Protein AF-A0A6I8LQN5-F1 (afdb_monomer_lite)

pLDDT: mean 91.82, std 5.43, range [66.44, 97.25]

Secondary structure (DSSP, 8-state):
-GGGGTTT--------SS-TTS-EEEEE-TTS-EEEEEESS--HHHHHHHHHHHH-S--

Organism: NCBI:txid2606593

Sequence (59 aa):
MAAEWGSRVRVETARPLAFPDQRLAALVRPDGYLAWASVGELDENDLREAMTTWLGPAG

Structure (mmCIF, N/CA/C/O backbone):
data_AF-A0A6I8LQN5-F1
#
_entry.id   AF-A0A6I8LQN5-F1
#
loop_
_atom_site.group_PDB
_atom_site.id
_atom_site.type_symbol
_atom_site.label_atom_id
_atom_site.label_alt_id
_atom_site.label_comp_id
_atom_site.label_asym_id
_atom_site.label_entity_id
_atom_site.label_seq_id
_atom_site.pdbx_PDB_ins_code
_atom_site.Cartn_x
_atom_site.Cartn_y
_atom_site.Cartn_z
_atom_site.occupancy
_atom_site.B_iso_or_equiv
_atom_site.auth_seq_id
_atom_site.auth_comp_id
_atom_site.auth_asym_id
_atom_site.auth_atom_id
_atom_site.pdbx_PDB_model_num
ATOM 1 N N . MET A 1 1 ? 3.421 -4.037 10.426 1.00 66.44 1 MET A N 1
ATOM 2 C CA . MET A 1 1 ? 3.157 -4.770 9.160 1.00 66.44 1 MET A CA 1
ATOM 3 C C . MET A 1 1 ? 1.746 -4.442 8.691 1.00 66.44 1 MET A C 1
ATOM 5 O O . MET A 1 1 ? 0.905 -4.178 9.537 1.00 66.44 1 MET A O 1
ATOM 9 N N . ALA A 1 2 ? 1.440 -4.521 7.388 1.00 75.44 2 ALA A N 1
ATOM 10 C CA . ALA A 1 2 ? 0.107 -4.176 6.864 1.00 75.44 2 ALA A CA 1
ATOM 11 C C . ALA A 1 2 ? -1.067 -4.930 7.529 1.00 75.44 2 ALA A C 1
ATOM 13 O O . ALA A 1 2 ? -2.189 -4.431 7.551 1.00 75.44 2 ALA A O 1
ATOM 14 N N . ALA A 1 3 ? -0.796 -6.100 8.118 1.00 81.88 3 ALA A N 1
ATOM 15 C CA . ALA A 1 3 ? -1.747 -6.877 8.910 1.00 81.88 3 ALA A CA 1
ATOM 16 C C . ALA A 1 3 ? -2.422 -6.075 10.042 1.00 81.88 3 ALA A C 1
ATOM 18 O O . ALA A 1 3 ? -3.578 -6.336 10.357 1.00 81.88 3 ALA A O 1
ATOM 19 N N . GLU A 1 4 ? -1.743 -5.071 10.604 1.00 88.06 4 GLU A N 1
ATOM 20 C CA . GLU A 1 4 ? -2.278 -4.198 11.666 1.00 88.06 4 GLU A CA 1
ATOM 21 C C . GLU A 1 4 ? -3.376 -3.239 11.157 1.00 88.06 4 GLU A C 1
ATOM 23 O O . GLU A 1 4 ? -4.056 -2.585 11.938 1.00 88.06 4 GLU A O 1
ATOM 28 N N . TRP A 1 5 ? -3.580 -3.161 9.838 1.00 93.50 5 TRP A N 1
ATOM 29 C CA . TRP A 1 5 ? -4.707 -2.475 9.198 1.00 93.50 5 TRP A CA 1
ATOM 30 C C . TRP A 1 5 ? -5.659 -3.466 8.521 1.00 93.50 5 TRP A C 1
ATOM 32 O O . TRP A 1 5 ? -6.426 -3.079 7.640 1.00 93.50 5 TRP A O 1
ATOM 42 N N . GLY A 1 6 ? -5.630 -4.749 8.897 1.00 90.00 6 GLY A N 1
ATOM 43 C CA . GLY A 1 6 ? -6.339 -5.826 8.195 1.00 90.00 6 GLY A CA 1
ATOM 44 C C . GLY A 1 6 ? -7.862 -5.655 8.086 1.00 90.00 6 GLY A C 1
ATOM 45 O O . GLY A 1 6 ? -8.483 -6.265 7.223 1.00 90.00 6 GLY A O 1
ATOM 46 N N . SER A 1 7 ? -8.475 -4.794 8.906 1.00 91.75 7 SER A N 1
ATOM 47 C CA . SER A 1 7 ? -9.895 -4.420 8.786 1.00 91.75 7 SER A CA 1
ATOM 48 C C . SER A 1 7 ? -10.184 -3.392 7.680 1.00 91.75 7 SER A C 1
ATOM 50 O O . SER A 1 7 ? -11.335 -3.227 7.282 1.00 91.75 7 SER A O 1
ATOM 52 N N . ARG A 1 8 ? -9.155 -2.693 7.185 1.00 93.50 8 ARG A N 1
ATOM 53 C CA . ARG A 1 8 ? -9.238 -1.589 6.208 1.00 93.50 8 ARG A CA 1
ATOM 54 C C . ARG A 1 8 ? -8.489 -1.883 4.909 1.00 93.50 8 ARG A C 1
ATOM 56 O O . ARG A 1 8 ? -8.747 -1.233 3.901 1.00 93.50 8 ARG A O 1
ATOM 63 N N . VAL A 1 9 ? -7.558 -2.836 4.933 1.00 93.81 9 VAL A N 1
ATOM 64 C CA . VAL A 1 9 ? -6.687 -3.172 3.804 1.00 93.81 9 VAL A CA 1
ATOM 65 C C . VAL A 1 9 ? -6.813 -4.639 3.460 1.00 93.81 9 VAL A C 1
ATOM 67 O O . VAL A 1 9 ? -6.752 -5.511 4.323 1.00 93.81 9 VAL A O 1
ATOM 70 N N . ARG A 1 10 ? -6.910 -4.903 2.159 1.00 94.19 10 ARG A N 1
ATOM 71 C CA . ARG A 1 10 ? -6.784 -6.235 1.585 1.00 94.19 10 ARG A CA 1
ATOM 72 C C . ARG A 1 10 ? -5.412 -6.364 0.934 1.00 94.19 10 ARG A C 1
ATOM 74 O O . ARG A 1 10 ? -5.033 -5.515 0.132 1.00 94.19 10 ARG A O 1
ATOM 81 N N . VAL A 1 11 ? -4.679 -7.417 1.283 1.00 93.56 11 VAL A N 1
ATOM 82 C CA . VAL A 1 11 ? -3.369 -7.713 0.693 1.00 93.56 11 VAL A CA 1
ATOM 83 C C . VAL A 1 11 ? -3.559 -8.698 -0.451 1.00 93.56 11 VAL A C 1
ATOM 85 O O . VAL A 1 11 ? -4.105 -9.780 -0.254 1.00 93.56 11 VAL A O 1
ATOM 88 N N . GLU A 1 12 ? -3.083 -8.318 -1.631 1.00 94.50 12 GLU A N 1
ATOM 89 C CA . GLU A 1 12 ? -3.054 -9.163 -2.822 1.00 94.50 12 GLU A CA 1
ATOM 90 C C . GLU A 1 12 ? -1.606 -9.391 -3.248 1.00 94.50 12 GLU A C 1
ATOM 92 O O . GLU A 1 12 ? -0.782 -8.477 -3.197 1.00 94.50 12 GLU A O 1
ATOM 97 N N . THR A 1 13 ? -1.292 -10.614 -3.674 1.00 93.38 13 THR A N 1
ATOM 98 C CA . THR A 1 13 ? 0.043 -10.963 -4.174 1.00 93.38 13 THR A CA 1
ATOM 99 C C . THR A 1 13 ? -0.047 -11.398 -5.628 1.00 93.38 13 THR A C 1
ATOM 101 O O . THR A 1 13 ? -0.913 -12.184 -6.006 1.00 93.38 13 THR A O 1
ATOM 104 N N . ALA A 1 14 ? 0.845 -10.864 -6.458 1.00 91.94 14 ALA A N 1
ATOM 105 C CA . ALA A 1 14 ? 0.900 -11.157 -7.883 1.00 91.94 14 ALA A CA 1
ATOM 106 C C . ALA A 1 14 ? 2.351 -11.145 -8.371 1.00 91.94 14 ALA A C 1
ATOM 108 O O . ALA A 1 14 ? 3.218 -10.511 -7.768 1.00 91.94 14 ALA A O 1
ATOM 109 N N . ARG A 1 15 ? 2.617 -11.838 -9.485 1.00 89.81 15 ARG A N 1
ATOM 110 C CA . ARG A 1 15 ? 3.917 -11.793 -10.162 1.00 89.81 15 ARG A CA 1
ATOM 111 C C . ARG A 1 15 ? 3.844 -10.824 -11.349 1.00 89.81 15 ARG A C 1
ATOM 113 O O . ARG A 1 15 ? 3.044 -11.069 -12.254 1.00 89.81 15 ARG A O 1
ATOM 120 N N . PRO A 1 16 ? 4.663 -9.759 -11.387 1.00 88.38 16 PRO A N 1
ATOM 121 C CA . PRO A 1 16 ? 4.689 -8.850 -12.525 1.00 88.38 16 PRO A CA 1
ATOM 122 C C . PRO A 1 16 ? 5.293 -9.534 -13.759 1.00 88.38 16 PRO A C 1
ATOM 124 O O . PRO A 1 16 ? 6.346 -10.161 -13.678 1.00 88.38 16 PRO A O 1
ATOM 127 N N . LEU A 1 17 ? 4.637 -9.389 -14.914 1.00 91.88 17 LEU A N 1
ATOM 128 C CA . LEU A 1 17 ? 5.124 -9.953 -16.182 1.00 91.88 17 LEU A CA 1
ATOM 129 C C . LEU A 1 17 ? 6.257 -9.122 -16.802 1.00 91.88 17 LEU A C 1
ATOM 131 O O . LEU A 1 17 ? 7.187 -9.686 -17.364 1.00 91.88 17 LEU A O 1
ATOM 135 N N . ALA A 1 18 ? 6.183 -7.792 -16.701 1.00 90.56 18 ALA A N 1
ATOM 136 C CA . ALA A 1 18 ? 7.146 -6.885 -17.331 1.00 90.56 18 ALA A CA 1
ATOM 137 C C . ALA A 1 18 ? 8.476 -6.762 -16.564 1.00 90.56 18 ALA A C 1
ATOM 139 O O . ALA A 1 18 ? 9.488 -6.397 -17.154 1.00 90.56 18 ALA A O 1
ATOM 140 N N . PHE A 1 19 ? 8.477 -7.075 -15.264 1.00 88.12 19 PHE A N 1
ATOM 141 C CA . PHE A 1 19 ? 9.635 -6.912 -14.377 1.00 88.12 19 PHE A CA 1
ATOM 142 C C . PHE A 1 19 ? 9.797 -8.140 -13.467 1.00 88.12 19 PHE A C 1
ATOM 144 O O . PHE A 1 19 ? 9.654 -8.024 -12.251 1.00 88.12 19 PHE A O 1
ATOM 151 N N . PRO A 1 20 ? 10.045 -9.334 -14.034 1.00 86.38 20 PRO A N 1
ATOM 152 C CA . PRO A 1 20 ? 9.972 -10.596 -13.294 1.00 86.38 20 PRO A CA 1
ATOM 153 C C . PRO A 1 20 ? 10.975 -10.698 -12.134 1.00 86.38 20 PRO A C 1
ATOM 155 O O . PRO A 1 20 ? 10.707 -11.413 -11.170 1.00 86.38 20 PRO A O 1
ATOM 158 N N . ASP A 1 21 ? 12.084 -9.959 -12.210 1.00 90.44 21 ASP A N 1
ATOM 159 C CA . ASP A 1 21 ? 13.153 -9.958 -11.205 1.00 90.44 21 ASP A CA 1
ATOM 160 C C . ASP A 1 21 ? 13.039 -8.807 -10.193 1.00 90.44 21 ASP A C 1
ATOM 162 O O . ASP A 1 21 ? 13.849 -8.700 -9.272 1.00 90.44 21 ASP A O 1
ATOM 166 N N . GLN A 1 22 ? 12.038 -7.933 -10.340 1.00 88.44 22 GLN A N 1
ATOM 167 C CA . GLN A 1 22 ? 11.819 -6.824 -9.417 1.00 88.44 22 GLN A CA 1
ATOM 168 C C . GLN A 1 22 ? 10.742 -7.168 -8.393 1.00 88.44 22 GLN A C 1
ATOM 170 O O . GLN A 1 22 ? 9.665 -7.671 -8.718 1.00 88.44 22 GLN A O 1
ATOM 175 N N . ARG A 1 23 ? 11.014 -6.826 -7.131 1.00 90.19 23 ARG A N 1
ATOM 176 C CA . ARG A 1 23 ? 9.980 -6.779 -6.100 1.00 90.19 23 ARG A CA 1
ATOM 177 C C . ARG A 1 23 ? 9.239 -5.459 -6.227 1.00 90.19 23 ARG A C 1
ATOM 179 O O . ARG A 1 23 ? 9.840 -4.400 -6.095 1.00 90.19 23 ARG A O 1
ATOM 186 N N . LEU A 1 24 ? 7.947 -5.544 -6.509 1.00 92.94 24 LEU A N 1
ATOM 187 C CA . LEU A 1 24 ? 7.064 -4.394 -6.634 1.00 92.94 24 LEU A CA 1
ATOM 188 C C . LEU A 1 24 ? 6.010 -4.467 -5.539 1.00 92.94 24 LEU A C 1
ATOM 190 O O . LEU A 1 24 ? 5.452 -5.536 -5.282 1.00 92.94 24 LEU A O 1
ATOM 194 N N . ALA A 1 25 ? 5.722 -3.327 -4.927 1.00 93.88 25 ALA A N 1
ATOM 195 C CA . ALA A 1 25 ? 4.636 -3.187 -3.972 1.00 93.88 25 ALA A CA 1
ATOM 196 C C . ALA A 1 25 ? 3.934 -1.846 -4.184 1.00 93.88 25 ALA A C 1
ATOM 198 O O . ALA A 1 25 ? 4.560 -0.857 -4.561 1.00 93.88 25 ALA A O 1
ATOM 199 N N . ALA A 1 26 ? 2.628 -1.820 -3.943 1.00 94.75 26 ALA A N 1
ATOM 200 C CA . ALA A 1 26 ? 1.818 -0.622 -4.082 1.00 94.75 26 ALA A CA 1
ATOM 201 C C . ALA A 1 26 ? 0.675 -0.622 -3.068 1.00 94.75 26 ALA A C 1
ATOM 203 O O . ALA A 1 26 ? 0.078 -1.664 -2.793 1.00 94.75 26 ALA A O 1
ATOM 204 N N . LEU A 1 27 ? 0.348 0.565 -2.559 1.00 95.56 27 LEU A N 1
ATOM 205 C CA . LEU A 1 27 ? -0.885 0.832 -1.832 1.00 95.56 27 LEU A CA 1
ATOM 206 C C . LEU A 1 27 ? -1.842 1.547 -2.785 1.00 95.56 27 LEU A C 1
ATOM 208 O O . LEU A 1 27 ? -1.592 2.683 -3.193 1.00 95.56 27 LEU A O 1
ATOM 212 N N . VAL A 1 28 ? -2.932 0.873 -3.140 1.00 96.38 28 VAL A N 1
ATOM 213 C CA . VAL A 1 28 ? -3.947 1.392 -4.061 1.00 96.38 28 VAL A CA 1
ATOM 214 C C . VAL A 1 28 ? -5.166 1.832 -3.259 1.00 96.38 28 VAL A C 1
ATOM 216 O O . VAL A 1 28 ? -5.684 1.082 -2.432 1.00 96.38 28 VAL A O 1
ATOM 219 N N . ARG A 1 29 ? -5.626 3.057 -3.497 1.00 95.69 29 ARG A N 1
ATOM 220 C CA . ARG A 1 29 ? -6.846 3.601 -2.903 1.00 95.69 29 ARG A CA 1
ATOM 221 C C . ARG A 1 29 ? -8.094 3.000 -3.564 1.00 95.69 29 ARG A C 1
ATOM 223 O O . ARG A 1 29 ? -8.026 2.563 -4.712 1.00 95.69 29 ARG A O 1
ATOM 230 N N . PRO A 1 30 ? -9.263 3.048 -2.900 1.00 96.38 30 PRO A N 1
ATOM 231 C CA . PRO A 1 30 ? -10.516 2.560 -3.484 1.00 96.38 30 PRO A CA 1
ATOM 232 C C . PRO A 1 30 ? -10.926 3.245 -4.798 1.00 96.38 30 PRO A C 1
ATOM 234 O O . PRO A 1 30 ? -11.670 2.665 -5.580 1.00 96.38 30 PRO A O 1
ATOM 237 N N . ASP A 1 31 ? -10.443 4.463 -5.049 1.00 96.69 31 ASP A N 1
ATOM 238 C CA . ASP A 1 31 ? -10.661 5.213 -6.293 1.00 96.69 31 ASP A CA 1
ATOM 239 C C . ASP A 1 31 ? -9.659 4.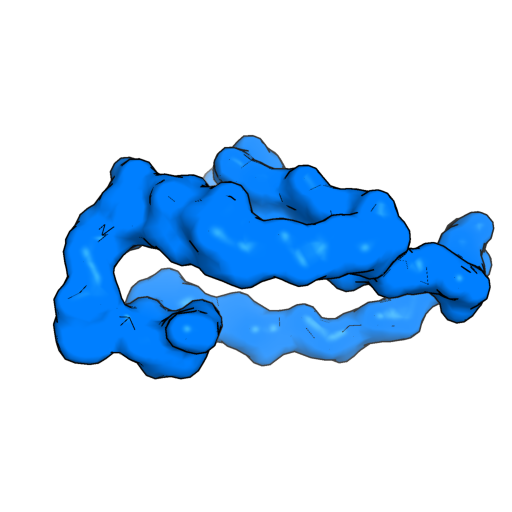866 -7.410 1.00 96.69 31 ASP A C 1
ATOM 241 O O . ASP A 1 31 ? -9.697 5.467 -8.482 1.00 96.69 31 ASP A O 1
ATOM 245 N N . GLY A 1 32 ? -8.774 3.893 -7.179 1.00 96.19 32 GLY A N 1
ATOM 246 C CA . GLY A 1 32 ? -7.809 3.395 -8.155 1.00 96.19 32 GLY A CA 1
ATOM 247 C C . GLY A 1 32 ? -6.487 4.164 -8.208 1.00 96.19 32 GLY A C 1
ATOM 248 O O . GLY A 1 32 ? -5.605 3.778 -8.972 1.00 96.19 32 GLY A O 1
ATOM 249 N N . TYR A 1 33 ? -6.307 5.214 -7.400 1.00 97.25 33 TYR A N 1
ATOM 250 C CA . TYR A 1 33 ? -5.048 5.961 -7.351 1.00 97.25 33 TYR A CA 1
ATOM 251 C C . TYR A 1 33 ? -4.018 5.306 -6.428 1.00 97.25 33 TYR A C 1
ATOM 253 O O . TYR A 1 33 ? -4.354 4.700 -5.409 1.00 97.25 33 TYR A O 1
ATOM 261 N N . LEU A 1 34 ? -2.737 5.474 -6.758 1.00 96.50 34 LEU A N 1
ATOM 262 C CA . LEU A 1 34 ? -1.639 5.059 -5.889 1.00 96.50 34 LEU A CA 1
ATOM 263 C C . LEU A 1 34 ? -1.490 6.040 -4.725 1.00 96.50 34 LEU A C 1
ATOM 265 O O . LEU A 1 34 ? -1.288 7.234 -4.926 1.00 96.50 34 LEU A O 1
ATOM 269 N N . ALA A 1 35 ? -1.573 5.514 -3.509 1.00 96.56 35 ALA A N 1
ATOM 270 C CA . ALA A 1 35 ? -1.214 6.224 -2.287 1.00 96.56 35 ALA A CA 1
ATOM 271 C C . ALA A 1 35 ? 0.281 6.090 -1.964 1.00 96.56 35 ALA A C 1
ATOM 273 O O . ALA A 1 35 ? 0.844 6.968 -1.317 1.00 96.56 35 ALA A O 1
ATOM 274 N N . TRP A 1 36 ? 0.902 4.989 -2.399 1.00 96.31 36 TRP A N 1
ATOM 275 C CA . TRP A 1 36 ? 2.319 4.682 -2.216 1.00 96.31 36 TRP A CA 1
ATOM 276 C C . TRP A 1 36 ? 2.753 3.576 -3.190 1.00 96.31 36 TRP A C 1
ATOM 278 O O . TRP A 1 36 ? 1.926 2.744 -3.582 1.00 96.31 36 TRP A O 1
ATOM 288 N N . ALA A 1 37 ? 4.032 3.545 -3.568 1.00 95.19 37 ALA A N 1
ATOM 289 C CA . ALA A 1 37 ? 4.624 2.472 -4.363 1.00 95.19 37 ALA A CA 1
ATOM 290 C C . ALA A 1 37 ? 6.125 2.328 -4.083 1.00 95.19 37 ALA A C 1
ATOM 292 O O . ALA A 1 37 ? 6.801 3.314 -3.802 1.00 95.19 37 ALA A O 1
ATOM 293 N N . SER A 1 38 ? 6.649 1.112 -4.230 1.00 94.00 38 SER A N 1
ATOM 294 C CA . SER A 1 38 ? 8.079 0.818 -4.128 1.00 94.00 38 SER A CA 1
ATOM 295 C C . SER A 1 38 ? 8.530 -0.194 -5.185 1.00 94.00 38 SER A C 1
ATOM 297 O O . SER A 1 38 ? 7.760 -1.056 -5.628 1.00 94.00 38 SER A O 1
ATOM 299 N N . VAL A 1 39 ? 9.800 -0.062 -5.578 1.00 92.00 39 VAL A N 1
ATOM 300 C CA . VAL A 1 39 ? 10.520 -0.929 -6.512 1.00 92.00 39 VAL A CA 1
ATOM 301 C C . VAL A 1 39 ? 11.826 -1.372 -5.855 1.00 92.00 39 VAL A C 1
ATOM 303 O O . VAL A 1 39 ? 12.646 -0.539 -5.480 1.00 92.00 39 VAL A O 1
ATOM 306 N N . GLY A 1 40 ? 12.056 -2.682 -5.776 1.00 88.56 40 GLY A N 1
ATOM 307 C CA . GLY A 1 40 ? 13.266 -3.253 -5.189 1.00 88.56 40 GLY A CA 1
ATOM 308 C C . GLY A 1 40 ? 13.127 -3.499 -3.689 1.00 88.56 40 GLY A C 1
ATOM 309 O O . GLY A 1 40 ? 12.294 -4.307 -3.270 1.00 88.56 40 GLY A O 1
ATOM 310 N N . GLU A 1 41 ? 13.987 -2.873 -2.886 1.00 87.69 41 GLU A N 1
ATOM 311 C CA . GLU A 1 41 ? 13.926 -2.999 -1.429 1.00 87.69 41 GLU A CA 1
ATOM 312 C C . GLU A 1 41 ? 12.737 -2.221 -0.862 1.00 87.69 41 GLU A C 1
ATOM 314 O O . GLU A 1 41 ? 12.474 -1.074 -1.225 1.00 87.69 41 GLU A O 1
ATOM 319 N N . LEU A 1 42 ? 11.996 -2.876 0.031 1.00 86.44 42 LEU A N 1
ATOM 320 C CA . LEU A 1 42 ? 10.823 -2.299 0.666 1.00 86.44 42 LEU A CA 1
ATOM 321 C C . LEU A 1 42 ? 11.235 -1.665 1.992 1.00 86.44 42 LEU A C 1
ATOM 323 O O . LEU A 1 42 ? 11.651 -2.373 2.908 1.00 86.44 42 LEU A O 1
ATOM 327 N N . ASP A 1 43 ? 11.083 -0.347 2.097 1.00 89.31 43 ASP A N 1
ATOM 328 C CA . ASP A 1 43 ? 11.191 0.344 3.376 1.00 89.31 4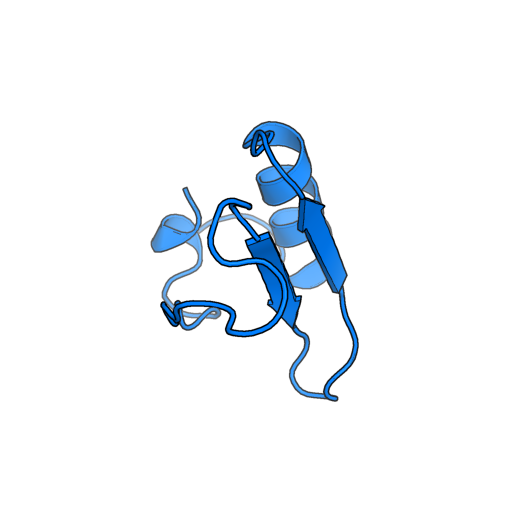3 ASP A CA 1
ATOM 329 C C . ASP A 1 43 ? 9.865 0.213 4.137 1.00 89.31 43 ASP A C 1
ATOM 331 O O . ASP A 1 43 ? 8.828 0.767 3.761 1.00 89.31 43 ASP A O 1
ATOM 335 N N . GLU A 1 44 ? 9.890 -0.564 5.218 1.00 88.50 44 GLU A N 1
ATOM 336 C CA . GLU A 1 44 ? 8.713 -0.783 6.053 1.00 88.50 44 GLU A CA 1
ATOM 337 C C . GLU A 1 44 ? 8.262 0.475 6.804 1.00 88.50 44 GLU A C 1
ATOM 339 O O . GLU A 1 44 ?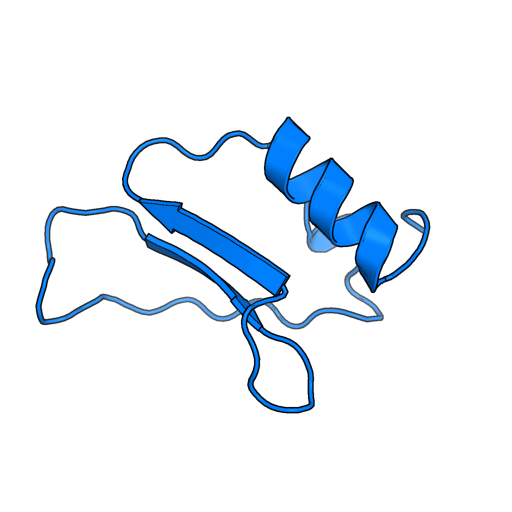 7.088 0.567 7.170 1.00 88.50 44 GLU A O 1
ATOM 344 N N . ASN A 1 45 ? 9.160 1.429 7.068 1.00 92.38 45 ASN A N 1
ATOM 345 C CA . ASN A 1 45 ? 8.803 2.674 7.744 1.00 92.38 45 ASN A CA 1
ATOM 346 C C . ASN A 1 45 ? 8.037 3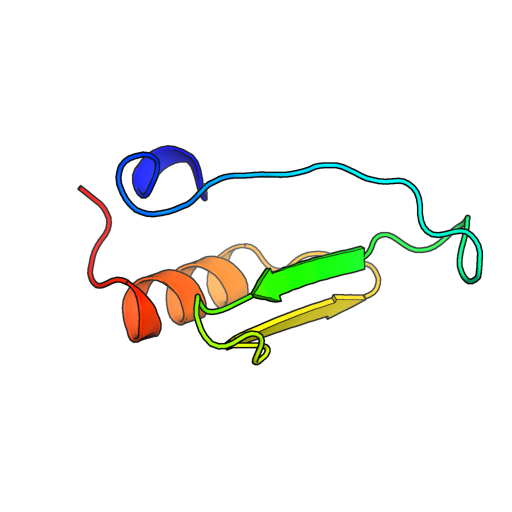.603 6.812 1.00 92.38 45 ASN A C 1
ATOM 348 O O . ASN A 1 45 ? 7.005 4.130 7.221 1.00 92.38 45 ASN A O 1
ATOM 352 N N . ASP A 1 46 ? 8.483 3.715 5.564 1.00 93.94 46 ASP A N 1
ATOM 353 C CA . ASP A 1 46 ? 7.797 4.489 4.529 1.00 93.94 46 ASP A CA 1
ATOM 354 C C . ASP A 1 46 ? 6.391 3.923 4.253 1.00 93.94 46 ASP A C 1
ATOM 356 O O . ASP A 1 46 ? 5.387 4.638 4.302 1.00 93.94 46 ASP A O 1
ATOM 360 N N . LEU A 1 47 ? 6.271 2.594 4.121 1.00 93.56 47 LEU A N 1
ATOM 361 C CA . LEU A 1 47 ? 4.958 1.951 4.012 1.00 93.56 47 LEU A CA 1
ATOM 362 C C . LEU A 1 47 ? 4.077 2.240 5.241 1.00 93.56 47 LEU A C 1
ATOM 364 O O . LEU A 1 47 ? 2.891 2.537 5.097 1.00 93.56 47 LEU A O 1
ATOM 368 N N . ARG A 1 48 ? 4.632 2.166 6.457 1.00 94.00 48 ARG A N 1
ATOM 369 C CA . ARG A 1 48 ? 3.892 2.441 7.700 1.00 94.00 48 ARG A CA 1
ATOM 370 C C . ARG A 1 48 ? 3.407 3.892 7.773 1.00 94.00 48 ARG A C 1
ATOM 372 O O . ARG A 1 48 ? 2.279 4.128 8.214 1.00 94.00 48 ARG A O 1
ATOM 379 N N . GLU A 1 49 ? 4.222 4.847 7.342 1.00 95.38 49 GLU A N 1
ATOM 380 C CA . GLU A 1 49 ? 3.863 6.266 7.270 1.00 95.38 49 GLU A CA 1
ATOM 381 C C . GLU A 1 49 ? 2.726 6.498 6.268 1.00 95.38 49 GLU A C 1
ATOM 383 O O . GLU A 1 49 ? 1.713 7.121 6.607 1.00 95.38 49 GLU A O 1
ATOM 388 N N . ALA A 1 50 ? 2.829 5.912 5.072 1.00 95.81 50 ALA A N 1
ATOM 389 C CA . ALA A 1 50 ? 1.778 5.979 4.063 1.00 95.81 50 ALA A CA 1
ATOM 390 C C . ALA A 1 50 ? 0.461 5.363 4.564 1.00 95.81 50 ALA A C 1
ATOM 392 O O . ALA A 1 50 ? -0.604 5.973 4.441 1.00 95.81 50 ALA A O 1
ATOM 393 N N . MET A 1 51 ? 0.516 4.181 5.184 1.00 95.69 51 MET A N 1
ATOM 394 C CA . MET A 1 51 ? -0.667 3.539 5.763 1.00 95.69 51 MET A CA 1
ATOM 395 C C . MET A 1 51 ? -1.300 4.404 6.855 1.00 95.69 51 MET A C 1
ATOM 397 O O . MET A 1 51 ? -2.514 4.587 6.858 1.00 95.69 51 MET A O 1
ATOM 401 N N . THR A 1 52 ? -0.491 5.003 7.729 1.00 96.19 52 THR A N 1
ATOM 402 C CA . THR A 1 52 ? -0.986 5.899 8.785 1.00 96.19 52 THR A CA 1
ATOM 403 C C . THR A 1 52 ? -1.652 7.149 8.207 1.00 96.19 52 THR A C 1
ATOM 405 O O . THR A 1 52 ? -2.708 7.561 8.685 1.00 96.19 52 THR A O 1
ATOM 408 N N . THR A 1 53 ? -1.079 7.721 7.148 1.00 96.75 53 THR A N 1
ATOM 409 C CA . THR A 1 5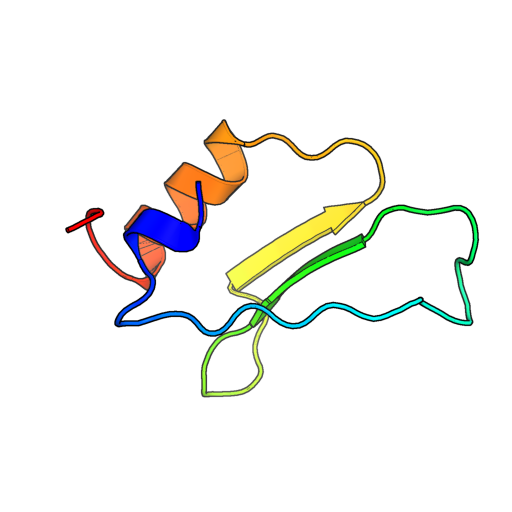3 ? -1.593 8.927 6.482 1.00 96.75 53 THR A CA 1
ATOM 410 C C . THR A 1 53 ? -2.950 8.685 5.826 1.00 96.75 53 THR A C 1
ATOM 412 O O . THR A 1 53 ? -3.869 9.488 5.978 1.00 96.75 53 THR A O 1
ATOM 415 N N . TRP A 1 54 ? -3.095 7.572 5.106 1.00 95.88 54 TRP A N 1
ATOM 416 C CA . TRP A 1 54 ? -4.285 7.313 4.292 1.00 95.88 54 TRP A CA 1
ATOM 417 C C . TRP A 1 54 ? -5.373 6.526 5.013 1.00 95.88 54 TRP A C 1
ATOM 419 O O . TRP A 1 54 ? -6.547 6.644 4.667 1.00 95.88 54 TRP A O 1
ATOM 429 N N . LEU A 1 55 ? -4.999 5.711 5.997 1.00 94.94 55 LEU A N 1
ATOM 430 C CA . LEU A 1 55 ? -5.908 4.784 6.669 1.00 94.94 55 LEU A CA 1
ATOM 431 C C . LEU A 1 55 ? -6.069 5.103 8.155 1.00 94.94 55 LEU A C 1
ATOM 433 O O . LEU A 1 55 ? -6.890 4.460 8.808 1.00 94.94 55 LEU A O 1
ATOM 437 N N . GLY A 1 56 ? -5.316 6.068 8.689 1.00 95.00 56 GLY A N 1
ATOM 438 C CA . GLY A 1 56 ? -5.227 6.364 10.117 1.00 95.00 56 GLY A CA 1
ATOM 439 C C . GLY A 1 56 ? -4.309 5.393 10.874 1.00 95.00 56 GLY A C 1
ATOM 440 O O . GLY A 1 56 ? -3.739 4.482 10.271 1.00 95.00 56 GLY A O 1
ATOM 441 N N . PRO A 1 57 ? -4.170 5.552 12.203 1.00 94.38 57 PRO A N 1
ATOM 442 C CA . PRO A 1 57 ? -3.350 4.667 13.029 1.00 94.38 57 PRO A CA 1
ATOM 443 C C . PRO A 1 57 ? -3.752 3.190 12.900 1.00 94.38 57 PRO A C 1
ATOM 445 O O . PRO A 1 57 ? -4.930 2.881 12.675 1.00 94.38 57 PRO A O 1
ATOM 448 N N . ALA A 1 58 ? -2.768 2.303 13.079 1.00 91.06 58 ALA A N 1
ATOM 449 C CA . ALA A 1 58 ? -2.979 0.867 13.256 1.00 91.06 58 ALA A CA 1
ATOM 450 C C . ALA A 1 58 ? -3.9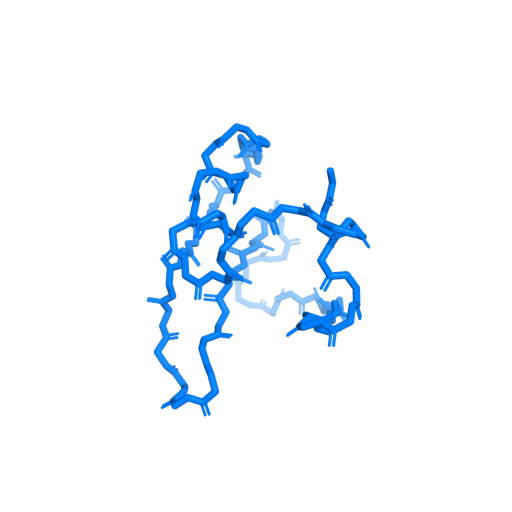27 0.594 14.437 1.00 91.06 58 ALA A C 1
ATOM 452 O O . ALA A 1 58 ? -3.943 1.368 15.401 1.00 91.06 58 ALA A O 1
ATOM 453 N N . GLY A 1 59 ? -4.710 -0.486 14.372 1.00 79.62 59 GLY A N 1
ATOM 454 C CA . GLY A 1 59 ? -5.713 -0.801 15.393 1.00 79.62 59 GLY A CA 1
ATOM 455 C C . GLY A 1 59 ? -6.099 -2.265 15.466 1.00 79.62 59 GLY A C 1
ATOM 456 O O . GLY A 1 59 ? -5.733 -3.031 14.550 1.00 79.62 59 GLY A O 1
#

Radius of gyration: 11.87 Å; chains: 1; bounding box: 25×21×33 Å

Foldseek 3Di:
DCVLLVVPDDDDDDQDPVCNPKDKDFDADPVGDTLDIDIHDDDPVVVQVSCCVPVNDRD